Protein AF-N0BAF0-F1 (afdb_monomer_lite)

pLDDT: mean 87.67, std 13.8, range [42.09, 98.56]

InterPro domains:
  IPR036390 Winged helix DNA-binding domain superfamily [SSF46785] (79-129)

Organism: NCBI:txid670307

Sequence (134 aa):
MAFNRINLRSQAESVEERRHAAQQKRKRLQTEEARYTLILHSARKKLGISIHEYCLADSVHKLSSTHSPVPGWCFASKEQLGQSLGFSRQSIHAMIKRLRDVDLIELQPETGYLRSTQKWRDTVEVTKAMVFGD

Structure (mmCIF, N/CA/C/O backbone):
data_AF-N0BAF0-F1
#
_entry.id   AF-N0BAF0-F1
#
loop_
_atom_site.group_PDB
_atom_site.id
_atom_site.type_symbol
_atom_site.label_atom_id
_atom_site.label_alt_id
_atom_site.label_comp_id
_atom_site.label_asym_id
_atom_site.label_entity_id
_atom_site.label_seq_id
_atom_site.pdbx_PDB_ins_code
_atom_site.Cartn_x
_atom_site.Cartn_y
_atom_site.Cartn_z
_atom_site.occupancy
_atom_site.B_iso_or_equiv
_atom_site.auth_seq_id
_atom_site.auth_comp_id
_atom_site.auth_asym_id
_atom_site.auth_atom_id
_atom_site.pdbx_PDB_model_num
ATOM 1 N N . MET A 1 1 ? 21.814 -23.612 -59.174 1.00 42.09 1 MET A N 1
ATOM 2 C CA . MET A 1 1 ? 21.259 -23.436 -57.814 1.00 42.09 1 MET A CA 1
ATOM 3 C C . MET A 1 1 ? 21.912 -22.209 -57.194 1.00 42.09 1 MET A C 1
ATOM 5 O O . MET A 1 1 ? 23.108 -22.244 -56.937 1.00 42.09 1 MET A O 1
ATOM 9 N N . ALA A 1 2 ? 21.185 -21.096 -57.073 1.00 43.66 2 ALA A N 1
ATOM 10 C CA . ALA A 1 2 ? 21.729 -19.859 -56.516 1.00 43.66 2 ALA A CA 1
ATOM 11 C C . ALA A 1 2 ? 21.705 -19.945 -54.984 1.00 43.66 2 ALA A C 1
ATOM 13 O O . ALA A 1 2 ? 20.637 -19.947 -54.377 1.00 43.66 2 ALA A O 1
ATOM 14 N N . PHE A 1 3 ? 22.881 -20.059 -54.364 1.00 51.34 3 PHE A N 1
ATOM 15 C CA . PHE A 1 3 ? 23.012 -19.931 -52.917 1.00 51.34 3 PHE A CA 1
ATOM 16 C C . PHE A 1 3 ? 22.606 -18.512 -52.524 1.00 51.34 3 PHE A C 1
ATOM 18 O O . PHE A 1 3 ? 23.275 -17.544 -52.891 1.00 51.34 3 PHE A O 1
ATOM 25 N N . ASN A 1 4 ? 21.498 -18.400 -51.793 1.00 53.47 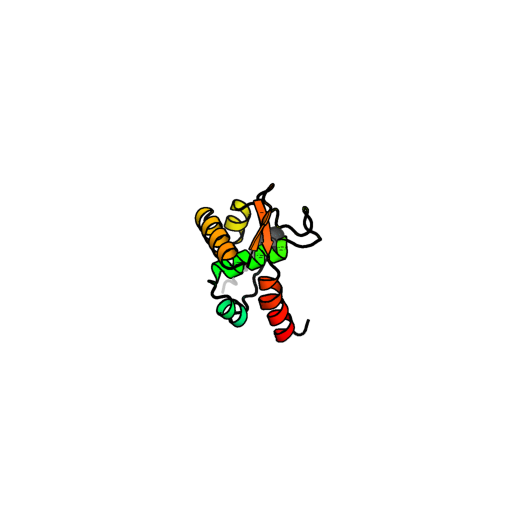4 ASN A N 1
ATOM 26 C CA . ASN A 1 4 ? 21.056 -17.161 -51.176 1.00 53.47 4 ASN A CA 1
ATOM 27 C C . ASN A 1 4 ? 22.142 -16.742 -50.175 1.00 53.47 4 ASN A C 1
ATOM 29 O O . ASN A 1 4 ? 22.214 -17.273 -49.066 1.00 53.47 4 ASN A O 1
ATOM 33 N N . ARG A 1 5 ? 23.062 -15.867 -50.603 1.00 54.03 5 ARG A N 1
ATOM 34 C CA . ARG A 1 5 ? 24.067 -15.260 -49.730 1.00 54.03 5 ARG A CA 1
ATOM 35 C C . ARG A 1 5 ? 23.313 -14.363 -48.768 1.00 54.03 5 ARG A C 1
ATOM 37 O O . ARG A 1 5 ? 23.067 -13.195 -49.051 1.00 54.03 5 ARG A O 1
ATOM 44 N N . ILE A 1 6 ? 22.923 -14.946 -47.644 1.00 59.72 6 ILE A N 1
ATOM 45 C CA . ILE A 1 6 ? 22.421 -14.222 -46.491 1.00 59.72 6 ILE A CA 1
ATOM 46 C C . ILE A 1 6 ? 23.423 -13.097 -46.216 1.00 59.72 6 ILE A C 1
ATOM 48 O O . ILE A 1 6 ? 24.602 -13.348 -45.958 1.00 59.72 6 ILE A O 1
ATOM 52 N N . ASN A 1 7 ? 22.968 -11.854 -46.365 1.00 68.00 7 ASN A N 1
ATOM 53 C CA . ASN A 1 7 ? 23.795 -10.674 -46.182 1.00 68.00 7 ASN A CA 1
ATOM 54 C C . ASN A 1 7 ? 24.136 -10.552 -44.687 1.00 68.00 7 ASN A C 1
ATOM 56 O O . ASN A 1 7 ? 23.398 -9.943 -43.914 1.00 68.00 7 ASN A O 1
ATOM 60 N N . LEU A 1 8 ? 25.245 -11.178 -44.284 1.00 59.94 8 LEU A N 1
ATOM 61 C CA . LEU A 1 8 ? 25.761 -11.233 -42.912 1.00 59.94 8 LEU A CA 1
ATOM 62 C C . LEU A 1 8 ? 25.850 -9.857 -42.230 1.00 59.94 8 LEU A C 1
ATOM 64 O O . LEU A 1 8 ? 25.681 -9.787 -41.017 1.00 59.94 8 LEU A O 1
ATOM 68 N N . ARG A 1 9 ? 26.052 -8.767 -42.989 1.00 61.25 9 ARG A N 1
ATOM 69 C CA . ARG A 1 9 ? 26.057 -7.397 -42.448 1.00 61.25 9 ARG A CA 1
ATOM 70 C C . ARG A 1 9 ? 24.667 -6.958 -41.9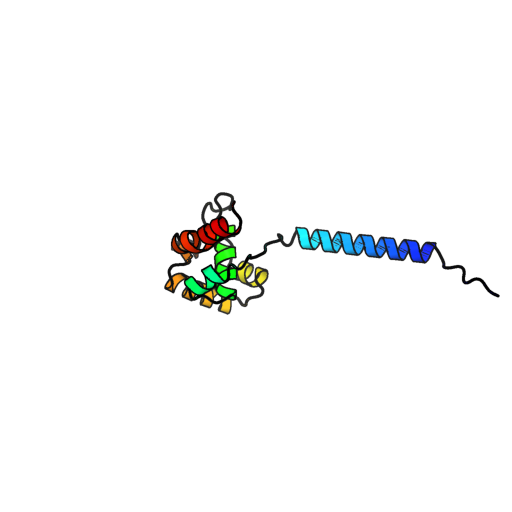96 1.00 61.25 9 ARG A C 1
ATOM 72 O O . ARG A 1 9 ? 24.513 -6.567 -40.849 1.00 61.25 9 ARG A O 1
ATOM 79 N N . SER A 1 10 ? 23.651 -7.155 -42.838 1.00 62.19 10 SER A N 1
ATOM 80 C CA . SER A 1 10 ? 22.255 -6.833 -42.492 1.00 62.19 10 SER A CA 1
ATOM 81 C C . SER A 1 10 ? 21.742 -7.627 -41.283 1.00 62.19 10 SER A C 1
ATOM 83 O O . SER A 1 10 ? 20.972 -7.124 -40.467 1.00 62.19 10 SER A O 1
ATOM 85 N N . GLN A 1 11 ? 22.203 -8.872 -41.120 1.00 63.25 11 GLN A N 1
ATOM 86 C CA . GLN A 1 11 ? 21.865 -9.671 -39.945 1.00 63.25 11 GLN A CA 1
ATOM 87 C C . GLN A 1 11 ? 22.597 -9.195 -38.689 1.00 63.25 11 GLN A C 1
ATOM 89 O O . GLN A 1 11 ? 21.967 -9.116 -37.636 1.00 63.25 11 GLN A O 1
ATOM 94 N N . ALA A 1 12 ? 23.883 -8.848 -38.790 1.00 65.62 12 ALA A N 1
ATOM 95 C CA . ALA A 1 12 ? 24.655 -8.293 -37.680 1.00 65.62 12 ALA A CA 1
ATOM 96 C C . ALA A 1 12 ? 24.068 -6.959 -37.182 1.00 65.62 12 ALA A C 1
ATOM 98 O O . ALA A 1 12 ? 23.842 -6.820 -35.981 1.00 65.62 12 ALA A O 1
ATOM 99 N N . GLU A 1 13 ? 23.710 -6.053 -38.097 1.00 69.69 13 GLU A N 1
ATOM 100 C CA . GLU A 1 13 ? 23.038 -4.778 -37.798 1.00 69.69 13 GLU A CA 1
ATOM 101 C C . GLU A 1 13 ? 21.699 -5.016 -37.075 1.00 69.69 13 GLU A C 1
ATOM 103 O O . GLU 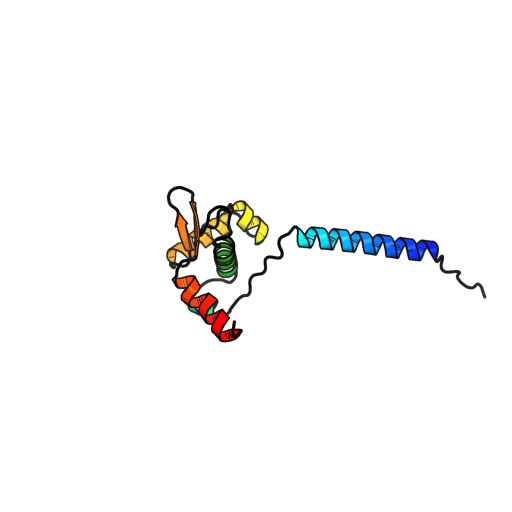A 1 13 ? 21.455 -4.451 -36.010 1.00 69.69 13 GLU A O 1
ATOM 108 N N . SER A 1 14 ? 20.883 -5.970 -37.546 1.00 76.62 14 SER A N 1
ATOM 109 C CA . SER A 1 14 ? 19.612 -6.319 -36.887 1.00 76.62 14 SER A CA 1
ATOM 110 C C . SER A 1 14 ? 19.780 -6.901 -35.473 1.00 76.62 14 SER A C 1
ATOM 112 O O . SER A 1 14 ? 18.900 -6.766 -34.619 1.00 76.62 14 SER A O 1
ATOM 114 N N . VAL A 1 15 ? 20.900 -7.582 -35.199 1.00 78.00 15 VAL A N 1
ATOM 115 C CA . VAL A 1 15 ? 21.215 -8.131 -33.871 1.00 78.00 15 VAL A CA 1
ATOM 116 C C . VAL A 1 15 ? 21.684 -7.019 -32.937 1.00 78.00 15 VAL A C 1
ATOM 118 O O . VAL A 1 15 ? 21.323 -7.018 -31.758 1.00 78.00 15 VAL A O 1
ATOM 121 N N . GLU A 1 16 ? 22.456 -6.069 -33.451 1.00 84.56 16 GLU A N 1
ATOM 122 C CA . GLU A 1 16 ? 22.963 -4.919 -32.708 1.00 84.56 16 GLU A CA 1
ATOM 123 C C . GLU A 1 16 ? 21.832 -3.954 -32.323 1.00 84.56 16 GLU A C 1
ATOM 125 O O . GLU A 1 16 ? 21.701 -3.595 -31.151 1.00 84.56 16 GLU A O 1
ATOM 130 N N . GLU A 1 17 ? 20.911 -3.667 -33.244 1.00 86.50 17 GLU A N 1
ATOM 131 C CA . GLU A 1 17 ? 19.685 -2.904 -32.972 1.00 86.50 17 GLU A CA 1
ATOM 132 C C . GLU A 1 17 ? 18.822 -3.561 -31.884 1.00 86.50 17 GLU A C 1
ATOM 134 O O . GLU A 1 17 ? 18.384 -2.903 -30.934 1.00 86.50 17 GLU A O 1
ATOM 139 N N . ARG A 1 18 ? 18.620 -4.885 -31.959 1.00 85.12 18 ARG A N 1
ATOM 140 C CA . ARG A 1 18 ? 17.882 -5.646 -30.933 1.00 85.12 18 ARG A CA 1
ATOM 141 C C . ARG A 1 18 ? 18.570 -5.589 -29.571 1.00 85.12 18 ARG A C 1
ATOM 143 O O . ARG A 1 18 ? 17.885 -5.487 -28.551 1.00 85.12 18 ARG A O 1
ATOM 150 N N . ARG A 1 19 ? 19.906 -5.642 -29.533 1.00 85.75 19 ARG A N 1
ATOM 151 C CA . ARG A 1 19 ? 20.693 -5.500 -28.297 1.00 85.75 19 ARG A CA 1
ATOM 152 C C . ARG A 1 19 ? 20.539 -4.105 -27.701 1.00 85.75 19 ARG A C 1
ATOM 154 O O . ARG A 1 19 ? 20.240 -4.007 -26.512 1.00 85.75 19 ARG A O 1
ATOM 161 N N . HIS A 1 20 ? 20.653 -3.051 -28.508 1.00 88.25 20 HIS A N 1
ATOM 162 C CA . HIS A 1 20 ? 20.450 -1.673 -28.057 1.00 88.25 20 HIS A CA 1
ATOM 163 C C . HIS A 1 20 ? 19.031 -1.442 -27.527 1.00 88.25 20 HIS A C 1
ATOM 165 O O . HIS A 1 20 ? 18.872 -0.902 -26.429 1.00 88.25 20 HIS A O 1
ATOM 171 N N . ALA A 1 21 ? 18.003 -1.919 -28.234 1.00 87.19 21 ALA A N 1
ATOM 172 C CA . ALA A 1 21 ? 16.616 -1.832 -27.785 1.00 87.19 21 ALA A CA 1
ATOM 173 C C . ALA A 1 21 ? 16.387 -2.589 -26.462 1.00 87.19 21 ALA A C 1
ATOM 175 O O . ALA A 1 21 ? 15.739 -2.073 -25.549 1.00 87.19 21 ALA A O 1
ATOM 176 N N . ALA A 1 22 ? 16.960 -3.789 -26.310 1.00 84.25 22 ALA A N 1
ATOM 177 C CA . ALA A 1 22 ? 16.889 -4.555 -25.066 1.00 84.25 22 ALA A CA 1
ATOM 178 C C . ALA A 1 22 ? 17.615 -3.853 -23.908 1.00 84.25 22 ALA A C 1
ATOM 180 O O . ALA A 1 22 ? 17.118 -3.841 -22.782 1.00 84.25 22 ALA A O 1
ATOM 181 N N . GLN A 1 23 ? 18.763 -3.231 -24.178 1.00 84.38 23 GLN A N 1
ATOM 182 C CA . GLN A 1 23 ? 19.547 -2.502 -23.185 1.00 84.38 23 GLN A CA 1
ATOM 183 C C . GLN A 1 23 ? 18.838 -1.215 -22.742 1.00 84.38 23 GLN A C 1
ATOM 185 O O . GLN A 1 23 ? 18.773 -0.936 -21.545 1.00 84.38 23 GLN A O 1
ATOM 190 N N . GLN A 1 24 ? 18.216 -0.483 -23.673 1.00 83.44 24 GLN A N 1
ATOM 191 C CA . GLN A 1 24 ? 17.355 0.662 -23.363 1.00 83.44 24 GLN A CA 1
ATOM 192 C C . GLN A 1 24 ? 16.116 0.241 -22.564 1.00 83.44 24 GLN A C 1
ATOM 194 O O . GLN A 1 24 ? 15.812 0.853 -21.540 1.00 83.44 24 GLN A O 1
ATOM 199 N N . LYS A 1 25 ? 15.440 -0.842 -22.968 1.00 80.31 25 LYS A N 1
ATOM 200 C CA . LYS A 1 25 ? 14.293 -1.401 -22.237 1.00 80.31 25 LYS A CA 1
ATOM 201 C C . LYS A 1 25 ? 14.681 -1.814 -20.816 1.00 80.31 25 LYS A C 1
ATOM 203 O O . LYS A 1 25 ? 13.968 -1.493 -19.873 1.00 80.31 25 LYS A O 1
ATOM 208 N N . ARG A 1 26 ? 15.832 -2.471 -20.644 1.00 76.75 26 ARG A N 1
ATOM 209 C CA . ARG A 1 26 ? 16.362 -2.865 -19.331 1.00 76.75 26 ARG A CA 1
ATOM 210 C C . ARG A 1 26 ? 16.707 -1.652 -18.470 1.00 76.75 26 ARG A C 1
ATOM 212 O O . ARG A 1 26 ? 16.369 -1.653 -17.296 1.00 76.75 26 ARG A O 1
ATOM 219 N N . LYS A 1 27 ? 17.322 -0.614 -19.045 1.00 76.25 27 LYS A N 1
ATOM 220 C CA . LYS A 1 27 ? 17.624 0.637 -18.334 1.00 76.25 27 LYS A CA 1
ATOM 221 C C . LYS A 1 27 ? 16.343 1.339 -17.872 1.00 76.25 27 LYS A C 1
ATOM 223 O O . LYS A 1 27 ? 16.282 1.781 -16.732 1.00 76.25 27 LYS A O 1
ATOM 228 N N . ARG A 1 28 ? 15.296 1.353 -18.707 1.00 71.81 28 ARG A N 1
ATOM 229 C CA . ARG A 1 28 ? 13.968 1.873 -18.341 1.00 71.81 28 ARG A CA 1
ATOM 230 C C . ARG A 1 28 ? 13.330 1.086 -17.190 1.00 71.81 28 ARG A C 1
ATOM 232 O O . ARG A 1 28 ? 12.853 1.693 -16.240 1.00 71.81 28 ARG A O 1
ATOM 239 N N . LEU A 1 29 ? 13.384 -0.245 -17.247 1.00 67.31 29 LEU A N 1
ATOM 240 C CA . LEU A 1 29 ? 12.904 -1.136 -16.179 1.00 67.31 29 LEU A CA 1
ATOM 241 C C . LEU A 1 29 ? 13.752 -1.078 -14.896 1.00 67.31 29 LEU A C 1
ATOM 243 O O . LEU A 1 29 ? 13.321 -1.576 -13.869 1.00 67.31 29 LEU A O 1
ATOM 247 N N . GLN A 1 30 ? 14.972 -0.537 -14.954 1.00 63.53 30 GLN A N 1
ATOM 248 C CA . GLN A 1 30 ? 15.790 -0.259 -13.769 1.00 63.53 30 GLN A CA 1
ATOM 249 C C . GLN A 1 30 ? 15.447 1.098 -13.144 1.00 63.53 30 GLN A C 1
ATOM 251 O O . GLN A 1 30 ? 15.569 1.249 -11.932 1.00 63.53 30 GLN A O 1
ATOM 256 N N . THR A 1 31 ? 15.050 2.083 -13.959 1.00 57.53 31 THR A N 1
ATOM 257 C CA . THR A 1 31 ? 14.609 3.407 -13.487 1.00 57.53 31 THR A CA 1
ATOM 258 C C . THR A 1 31 ? 13.174 3.419 -12.975 1.00 57.53 31 THR A C 1
ATOM 260 O O . THR A 1 31 ? 12.874 4.154 -12.040 1.00 57.53 31 THR A O 1
ATOM 263 N N . GLU A 1 32 ? 12.287 2.606 -13.554 1.00 58.66 32 GLU A N 1
ATOM 264 C CA . GLU A 1 32 ? 11.081 2.171 -12.854 1.00 58.66 32 GLU A CA 1
ATOM 265 C C . GLU A 1 32 ? 11.597 1.282 -11.727 1.00 58.66 32 GLU A C 1
ATOM 267 O O . GLU A 1 32 ? 11.915 0.126 -11.978 1.00 58.66 32 GLU A O 1
ATOM 272 N N . GLU A 1 33 ? 11.823 1.841 -10.530 1.00 58.91 33 GLU A N 1
ATOM 273 C CA . GLU A 1 33 ? 12.239 1.056 -9.365 1.00 58.91 33 GLU A CA 1
ATOM 274 C C . GLU A 1 33 ? 11.435 -0.243 -9.380 1.00 58.91 33 GLU A C 1
ATOM 276 O O . GLU A 1 33 ? 10.205 -0.173 -9.403 1.00 58.91 33 GLU A O 1
ATOM 281 N N . ALA A 1 34 ? 12.104 -1.398 -9.469 1.00 55.97 34 ALA A N 1
ATOM 282 C CA . ALA A 1 34 ? 11.466 -2.703 -9.619 1.00 55.97 34 ALA A CA 1
ATOM 283 C C . ALA A 1 34 ? 10.703 -3.067 -8.332 1.00 55.97 34 ALA A C 1
ATOM 285 O O . ALA A 1 34 ? 11.089 -3.950 -7.566 1.00 55.97 34 ALA A O 1
ATOM 286 N N . ARG A 1 35 ? 9.633 -2.324 -8.055 1.00 73.12 35 ARG A N 1
ATOM 287 C CA . ARG A 1 35 ? 8.753 -2.470 -6.914 1.00 73.12 35 ARG A CA 1
ATOM 288 C C . ARG A 1 35 ? 7.743 -3.524 -7.299 1.00 73.12 35 ARG A C 1
ATOM 290 O O . ARG A 1 35 ? 6.943 -3.353 -8.213 1.00 73.12 35 ARG A O 1
ATOM 297 N N . TYR A 1 36 ? 7.802 -4.629 -6.584 1.00 87.88 36 TYR A N 1
ATOM 298 C CA . TYR A 1 36 ? 6.809 -5.679 -6.663 1.00 87.88 36 TYR A CA 1
ATOM 299 C C . TYR A 1 36 ? 6.102 -5.781 -5.318 1.00 87.88 36 TYR A C 1
ATOM 301 O O . TYR A 1 36 ? 6.689 -5.523 -4.262 1.00 87.88 36 TYR A O 1
ATOM 309 N N . THR A 1 37 ? 4.846 -6.207 -5.357 1.00 92.75 37 THR A N 1
ATOM 310 C CA . THR A 1 37 ? 4.101 -6.614 -4.170 1.00 92.75 37 THR A CA 1
ATOM 311 C C . THR A 1 37 ? 4.020 -8.130 -4.149 1.00 92.75 37 THR A C 1
ATOM 313 O O . THR A 1 37 ? 3.508 -8.744 -5.083 1.00 92.75 37 THR A O 1
ATOM 316 N N . LEU A 1 38 ? 4.497 -8.735 -3.061 1.00 94.50 38 LEU A N 1
ATOM 317 C CA . LEU A 1 38 ? 4.250 -10.142 -2.777 1.00 94.50 38 LEU A CA 1
ATOM 318 C C . LEU A 1 38 ? 2.937 -10.253 -2.001 1.00 94.50 38 LEU A C 1
ATOM 320 O O . LEU A 1 38 ? 2.840 -9.807 -0.856 1.00 94.50 38 LEU A O 1
ATOM 324 N N . ILE A 1 39 ? 1.914 -10.832 -2.628 1.00 96.50 39 ILE A N 1
ATOM 325 C CA . ILE A 1 39 ? 0.592 -10.954 -2.013 1.00 96.50 39 ILE A CA 1
ATOM 326 C C . ILE A 1 39 ? 0.521 -12.238 -1.191 1.00 96.50 39 ILE A C 1
ATOM 328 O O . ILE A 1 39 ? 0.376 -13.335 -1.727 1.00 96.50 39 ILE A O 1
ATOM 332 N N . LEU A 1 40 ? 0.521 -12.094 0.133 1.00 97.12 40 LEU A N 1
ATOM 333 C CA . LEU A 1 40 ? 0.217 -13.188 1.048 1.00 97.12 40 LEU A CA 1
ATOM 334 C C . LEU A 1 40 ? -1.297 -13.327 1.165 1.00 97.12 40 LEU A C 1
ATOM 336 O O . LEU A 1 40 ? -1.952 -12.641 1.952 1.00 97.12 40 LEU A O 1
ATOM 340 N N . HIS A 1 41 ? -1.883 -14.206 0.350 1.00 97.38 41 HIS A N 1
ATOM 341 C CA . HIS A 1 41 ? -3.338 -14.342 0.278 1.00 97.38 41 HIS A CA 1
ATOM 342 C C . HIS A 1 41 ? -3.990 -14.689 1.624 1.00 97.38 41 HIS A C 1
ATOM 344 O O . HIS A 1 41 ? -5.110 -14.237 1.865 1.00 97.38 41 HIS A O 1
ATOM 350 N N . SER A 1 42 ? -3.318 -15.452 2.491 1.00 96.69 42 SER A N 1
ATOM 351 C CA . SER A 1 42 ? -3.784 -15.758 3.851 1.00 96.69 42 SER A CA 1
ATOM 352 C C . SER A 1 42 ? -3.888 -14.492 4.708 1.00 96.69 42 SER A C 1
ATOM 354 O O . SER A 1 42 ? -4.963 -14.204 5.233 1.00 96.69 42 SER A O 1
ATOM 356 N N . ALA A 1 43 ? -2.821 -13.690 4.772 1.00 97.75 43 ALA A N 1
ATOM 357 C CA . ALA A 1 43 ? -2.798 -12.416 5.487 1.00 97.75 43 ALA A CA 1
ATOM 358 C C . ALA A 1 43 ? -3.834 -11.433 4.921 1.00 97.75 43 ALA A C 1
ATOM 360 O O . ALA A 1 43 ? -4.637 -10.881 5.669 1.00 97.75 43 ALA A O 1
ATOM 361 N N . ARG A 1 44 ? -3.906 -11.288 3.590 1.00 98.19 44 ARG A N 1
ATOM 362 C CA . ARG A 1 44 ? -4.911 -10.449 2.917 1.00 98.19 44 ARG A CA 1
ATOM 363 C C . ARG A 1 44 ? -6.338 -10.832 3.318 1.00 98.19 44 ARG A C 1
ATOM 365 O O . ARG A 1 44 ? -7.136 -9.961 3.656 1.00 98.19 44 ARG A O 1
ATOM 372 N N . LYS A 1 45 ? -6.666 -12.130 3.271 1.00 98.00 45 LYS A N 1
ATOM 373 C CA . LYS A 1 45 ? -7.990 -12.642 3.657 1.00 98.00 45 LYS A CA 1
ATOM 374 C C . LYS A 1 45 ? -8.269 -12.396 5.142 1.00 98.00 45 LYS A C 1
ATOM 376 O O . LYS A 1 45 ? -9.363 -11.949 5.460 1.00 98.00 45 LYS A O 1
ATOM 381 N N . LYS A 1 46 ? -7.284 -12.612 6.024 1.00 97.62 46 LYS A N 1
ATOM 382 C CA . LYS A 1 46 ? -7.386 -12.338 7.471 1.00 97.62 46 LYS A CA 1
ATOM 383 C C . LYS A 1 46 ? -7.665 -10.861 7.765 1.00 97.62 46 LYS A C 1
ATOM 385 O O . LYS A 1 46 ? -8.438 -10.553 8.663 1.00 97.62 46 LYS A O 1
ATOM 390 N N . LEU A 1 47 ? -7.063 -9.961 6.991 1.00 97.94 47 LEU A N 1
ATOM 391 C CA . LEU A 1 47 ? -7.278 -8.517 7.093 1.00 97.94 47 LEU A CA 1
ATOM 392 C C . LEU A 1 47 ? -8.589 -8.039 6.449 1.00 97.94 47 LEU A C 1
ATOM 394 O O . LEU A 1 47 ? -8.982 -6.898 6.669 1.00 97.94 47 LEU A O 1
ATOM 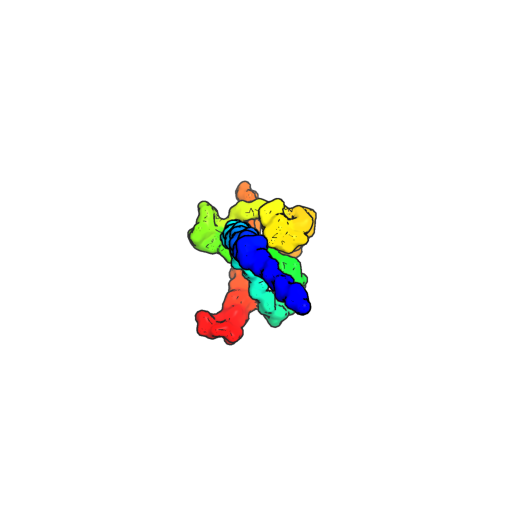398 N N . GLY A 1 48 ? -9.262 -8.881 5.658 1.00 98.06 48 GLY A N 1
ATOM 399 C CA . GLY A 1 48 ? -10.524 -8.532 5.004 1.00 98.06 48 GLY A CA 1
ATOM 400 C C . GLY A 1 48 ? -10.395 -7.465 3.912 1.00 98.06 48 GLY A C 1
ATOM 401 O O . GLY A 1 48 ? -11.363 -6.756 3.650 1.00 98.06 48 GLY A O 1
ATOM 402 N N . ILE A 1 49 ? -9.221 -7.340 3.282 1.00 98.50 49 ILE A N 1
ATOM 403 C CA . ILE A 1 49 ? -8.945 -6.321 2.256 1.00 98.50 49 ILE A CA 1
ATOM 404 C C . ILE A 1 49 ? -8.874 -6.909 0.843 1.00 98.50 49 ILE A C 1
ATOM 406 O O . ILE A 1 49 ? -8.571 -8.090 0.626 1.00 98.50 49 ILE A O 1
ATOM 410 N N . SER A 1 50 ? -9.144 -6.077 -0.155 1.00 98.38 50 SER A N 1
ATOM 411 C CA . SER A 1 50 ? -8.960 -6.396 -1.569 1.00 98.38 50 SER A CA 1
ATOM 412 C C . SER A 1 50 ? -7.478 -6.536 -1.932 1.00 98.38 50 SER A C 1
ATOM 414 O O . SER A 1 50 ? -6.575 -6.166 -1.181 1.00 98.38 50 SER A O 1
ATOM 416 N N . ILE A 1 51 ? -7.208 -7.095 -3.113 1.00 98.00 51 ILE A N 1
ATOM 417 C CA . ILE A 1 51 ? -5.842 -7.175 -3.646 1.00 98.00 51 ILE A CA 1
ATOM 418 C C . ILE A 1 51 ? -5.271 -5.771 -3.897 1.00 98.00 51 ILE A C 1
ATOM 420 O O . ILE A 1 51 ? -4.111 -5.527 -3.587 1.00 98.00 51 ILE A O 1
ATOM 424 N N . HIS A 1 52 ? -6.078 -4.836 -4.403 1.00 97.94 52 HIS A N 1
ATOM 425 C CA . HIS A 1 52 ? -5.624 -3.471 -4.687 1.00 97.94 52 HIS A CA 1
ATOM 426 C C . HIS A 1 52 ? -5.254 -2.710 -3.411 1.00 97.94 52 HIS A C 1
ATOM 428 O O . HIS A 1 52 ? -4.193 -2.091 -3.348 1.00 97.94 52 HIS A O 1
ATOM 434 N N . GLU A 1 53 ? -6.079 -2.831 -2.369 1.00 98.50 53 GLU A N 1
ATOM 435 C CA . GLU A 1 53 ? -5.788 -2.270 -1.046 1.00 98.50 53 GLU A CA 1
ATOM 436 C C . GLU A 1 53 ? -4.523 -2.883 -0.443 1.00 98.50 53 GLU A C 1
ATOM 438 O O . GLU A 1 53 ? -3.712 -2.162 0.131 1.00 98.50 53 GLU A O 1
ATOM 443 N N . TYR A 1 54 ? -4.316 -4.192 -0.623 1.00 98.44 54 TYR A N 1
ATOM 444 C CA . TYR A 1 54 ? -3.085 -4.854 -0.198 1.00 98.44 54 TYR A CA 1
ATOM 445 C C . TYR A 1 54 ? -1.858 -4.266 -0.907 1.00 98.44 54 TYR A C 1
ATOM 447 O O . TYR A 1 54 ? -0.889 -3.920 -0.239 1.00 98.44 54 TYR A O 1
ATOM 455 N N . CYS A 1 55 ? -1.892 -4.104 -2.235 1.00 97.44 55 CYS A N 1
ATOM 456 C CA . CYS A 1 55 ? -0.776 -3.519 -2.989 1.00 97.44 55 CYS A CA 1
ATOM 457 C C . CYS A 1 55 ? -0.469 -2.079 -2.563 1.00 97.44 55 CYS A C 1
ATOM 459 O O . CYS A 1 55 ? 0.698 -1.692 -2.467 1.00 97.44 55 CYS A O 1
ATOM 461 N N . LEU A 1 56 ? -1.505 -1.289 -2.275 1.00 97.75 56 LEU A N 1
ATOM 462 C CA . LEU A 1 56 ? -1.328 0.066 -1.769 1.00 97.75 56 LEU A CA 1
ATOM 463 C C . LEU A 1 56 ? -0.697 0.074 -0.371 1.00 97.75 56 LEU A C 1
ATOM 465 O O . LEU A 1 56 ? 0.270 0.800 -0.151 1.00 97.75 56 LEU A O 1
ATOM 469 N N . ALA A 1 57 ? -1.214 -0.731 0.559 1.00 97.81 57 ALA A N 1
ATOM 470 C CA . ALA A 1 57 ? -0.687 -0.818 1.919 1.00 97.81 57 ALA A CA 1
ATOM 471 C C . ALA A 1 57 ? 0.761 -1.338 1.948 1.00 97.81 57 ALA A C 1
ATOM 473 O O . ALA A 1 57 ? 1.594 -0.772 2.652 1.00 97.81 57 ALA A O 1
ATOM 474 N N . ASP A 1 58 ? 1.085 -2.336 1.124 1.00 96.81 58 ASP A N 1
ATOM 475 C CA . ASP A 1 58 ? 2.443 -2.859 0.944 1.00 96.81 58 ASP A CA 1
ATOM 476 C C . ASP A 1 58 ? 3.397 -1.794 0.379 1.00 96.81 58 ASP A C 1
ATOM 478 O O . ASP A 1 58 ? 4.514 -1.625 0.871 1.00 96.81 58 ASP A O 1
ATOM 482 N N . SER A 1 59 ? 2.939 -1.007 -0.598 1.00 95.44 59 SER A N 1
ATOM 483 C CA . SER A 1 59 ? 3.719 0.113 -1.137 1.00 95.44 59 SER A CA 1
ATOM 484 C C . SER A 1 59 ? 3.977 1.183 -0.080 1.00 95.44 59 SER A C 1
ATOM 486 O O . SER A 1 59 ? 5.112 1.631 0.072 1.00 95.44 59 SER A O 1
ATOM 488 N N . VAL A 1 60 ? 2.950 1.566 0.687 1.00 96.19 60 VAL A N 1
ATOM 489 C CA . VAL A 1 60 ? 3.091 2.506 1.810 1.00 96.19 60 VAL A CA 1
ATOM 490 C C . VAL A 1 60 ? 4.073 1.961 2.843 1.00 96.19 60 VAL A C 1
ATOM 492 O O . VAL A 1 60 ? 4.957 2.701 3.263 1.00 96.19 60 VAL A O 1
ATOM 495 N N . HIS A 1 61 ? 3.962 0.683 3.215 1.00 95.38 61 HIS A N 1
ATOM 496 C CA . HIS A 1 61 ? 4.849 0.037 4.179 1.00 95.38 61 HIS A CA 1
ATOM 497 C C . HIS A 1 61 ? 6.317 0.128 3.740 1.00 95.38 61 HIS A C 1
ATOM 499 O O . HIS A 1 61 ? 7.148 0.672 4.468 1.00 95.38 61 HIS A O 1
ATOM 505 N N . LYS A 1 62 ? 6.617 -0.301 2.509 1.00 91.88 62 LYS A N 1
ATOM 506 C CA . LYS A 1 62 ? 7.972 -0.276 1.932 1.00 91.88 62 LYS A CA 1
ATOM 507 C C . LYS A 1 62 ? 8.540 1.137 1.811 1.00 91.88 62 LYS A C 1
ATOM 509 O O . LYS A 1 62 ? 9.717 1.359 2.091 1.00 91.88 62 LYS A O 1
ATOM 514 N N . LEU A 1 63 ? 7.705 2.099 1.419 1.00 91.88 63 LEU A N 1
ATOM 515 C CA . LEU A 1 63 ? 8.099 3.504 1.278 1.00 91.88 63 LEU A CA 1
ATOM 516 C C . LEU A 1 63 ? 8.208 4.240 2.615 1.00 91.88 63 LEU A C 1
ATOM 518 O O . LEU A 1 63 ? 8.852 5.280 2.672 1.00 91.88 63 LEU A O 1
ATOM 522 N N . SER A 1 64 ? 7.624 3.699 3.684 1.00 92.19 64 SER A N 1
ATOM 523 C CA . SER A 1 64 ? 7.737 4.215 5.052 1.00 92.19 64 SER A CA 1
ATOM 524 C C . SER A 1 64 ? 8.973 3.706 5.806 1.00 92.19 64 SER A C 1
ATOM 526 O O . SER A 1 64 ? 8.988 3.677 7.034 1.00 92.19 64 SER A O 1
ATOM 528 N N . SER A 1 65 ? 10.024 3.293 5.093 1.00 85.00 65 SER A N 1
ATOM 529 C CA . SER A 1 65 ? 11.261 2.804 5.712 1.00 85.00 65 SER A CA 1
ATOM 530 C C . SER A 1 65 ? 12.040 3.914 6.433 1.00 85.00 65 SER A C 1
ATOM 532 O O . SER A 1 65 ? 11.842 5.111 6.206 1.00 85.00 65 SER A O 1
ATOM 534 N N . THR A 1 66 ? 12.973 3.523 7.301 1.00 80.00 66 THR A N 1
ATOM 535 C CA . THR A 1 66 ? 13.898 4.444 7.989 1.00 80.00 66 THR A CA 1
ATOM 536 C C . THR A 1 66 ? 14.850 5.160 7.030 1.00 80.00 66 THR A C 1
ATOM 538 O O . THR A 1 66 ? 15.348 6.231 7.359 1.00 80.00 66 THR A O 1
ATOM 541 N N . HIS A 1 67 ? 15.068 4.596 5.840 1.00 78.94 67 HIS A N 1
ATOM 542 C CA . HIS A 1 67 ? 15.898 5.167 4.778 1.00 78.9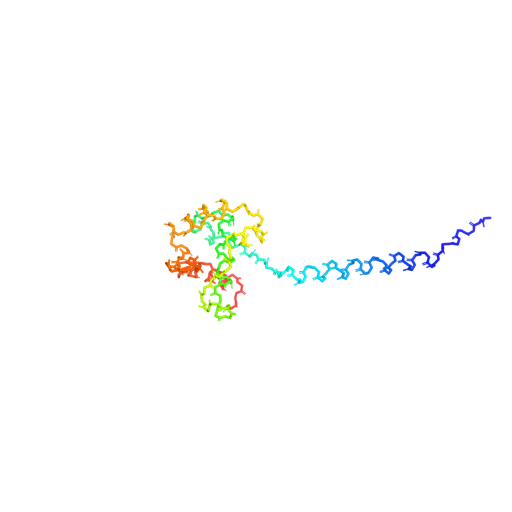4 67 HIS A CA 1
ATOM 543 C C . HIS A 1 67 ? 15.119 6.078 3.822 1.00 78.94 67 HIS A C 1
ATOM 545 O O . HIS A 1 67 ? 15.686 6.583 2.854 1.00 78.94 67 HIS A O 1
ATOM 551 N N . SER A 1 68 ? 13.821 6.276 4.057 1.00 79.31 68 SER A N 1
ATOM 552 C CA . SER A 1 68 ? 13.049 7.244 3.286 1.00 79.31 68 SER A CA 1
ATOM 553 C C . SER A 1 68 ? 13.504 8.681 3.603 1.00 79.31 68 SER A C 1
ATOM 555 O O . SER A 1 68 ? 13.955 8.955 4.718 1.00 79.31 68 SER A O 1
ATOM 557 N N . PRO A 1 69 ? 13.356 9.629 2.656 1.00 81.31 69 PRO A N 1
ATOM 558 C CA . PRO A 1 69 ? 13.628 11.051 2.881 1.00 81.31 69 PRO A CA 1
ATOM 559 C C . PRO A 1 69 ? 12.906 11.655 4.093 1.00 81.31 69 PRO A C 1
ATOM 561 O O . PRO A 1 69 ? 13.372 12.645 4.648 1.00 81.31 69 PRO A O 1
ATOM 564 N N . VAL A 1 70 ? 11.777 11.066 4.502 1.00 87.31 70 VAL A N 1
ATOM 565 C CA . VAL A 1 70 ? 11.061 11.404 5.737 1.00 87.31 70 VAL A CA 1
ATOM 566 C C . VAL A 1 70 ? 10.979 10.135 6.588 1.00 87.31 70 VAL A C 1
ATOM 568 O O . VAL A 1 70 ? 10.019 9.380 6.442 1.00 87.31 70 VAL A O 1
ATOM 571 N N . PRO A 1 71 ? 11.974 9.868 7.454 1.00 88.31 71 PRO A N 1
ATOM 572 C CA . PRO A 1 71 ? 12.132 8.576 8.111 1.00 88.31 71 PRO A CA 1
ATOM 573 C C . PRO A 1 71 ? 10.853 8.069 8.776 1.00 88.31 71 PRO A C 1
ATOM 575 O O . PRO A 1 71 ? 10.214 8.767 9.566 1.00 88.31 71 PRO A O 1
ATOM 578 N N . GLY A 1 72 ? 10.487 6.829 8.455 1.00 91.50 72 GLY A N 1
ATOM 579 C CA . GLY A 1 72 ? 9.280 6.202 8.982 1.00 91.50 72 GLY A CA 1
ATOM 580 C C . GLY A 1 72 ? 7.991 6.590 8.257 1.00 91.50 72 GLY A C 1
ATOM 581 O O . GLY A 1 72 ? 6.948 6.059 8.615 1.00 91.50 72 GLY A O 1
ATOM 582 N N . TRP A 1 73 ? 8.014 7.470 7.251 1.00 95.31 73 TRP A N 1
ATOM 583 C CA . TRP A 1 73 ? 6.816 7.945 6.557 1.00 95.31 73 TRP A CA 1
ATOM 584 C C . TRP A 1 73 ? 6.926 7.792 5.040 1.00 95.31 73 TRP A C 1
ATOM 586 O O . TRP A 1 73 ? 7.913 8.151 4.405 1.00 95.31 73 TRP A O 1
ATOM 596 N N . CYS A 1 74 ? 5.849 7.317 4.422 1.00 94.56 74 CYS A N 1
ATOM 597 C CA . CYS A 1 74 ? 5.683 7.357 2.980 1.00 94.56 74 CYS A CA 1
ATOM 598 C C . CYS A 1 74 ? 5.332 8.792 2.554 1.00 94.56 74 CYS A C 1
ATOM 600 O O . CYS A 1 74 ? 4.173 9.219 2.628 1.00 94.56 74 CYS A O 1
ATOM 602 N N . PHE A 1 75 ? 6.343 9.511 2.065 1.00 93.19 75 PHE A N 1
ATOM 603 C CA . PHE A 1 75 ? 6.218 10.872 1.531 1.00 93.19 75 PHE A CA 1
ATOM 604 C C . PHE A 1 75 ? 5.660 10.924 0.095 1.00 93.19 75 PHE A C 1
ATOM 606 O O . PHE A 1 75 ? 5.327 12.002 -0.397 1.00 93.19 75 PHE A O 1
ATOM 613 N N . ALA A 1 76 ? 5.544 9.774 -0.583 1.00 91.88 76 ALA A N 1
ATOM 614 C CA . ALA A 1 76 ? 5.045 9.708 -1.954 1.00 91.88 76 ALA A CA 1
ATOM 615 C C . ALA A 1 76 ? 3.637 10.313 -2.074 1.00 91.88 76 ALA A C 1
ATOM 617 O O . ALA A 1 76 ? 2.738 10.075 -1.252 1.00 91.88 76 ALA A O 1
ATOM 618 N N . SER A 1 77 ? 3.440 11.098 -3.132 1.00 93.31 77 SER A N 1
ATOM 619 C CA . SER A 1 77 ? 2.151 11.713 -3.412 1.00 93.31 77 SER A CA 1
ATOM 620 C C . SER A 1 77 ? 1.128 10.659 -3.842 1.00 93.31 77 SER A C 1
ATOM 622 O O . SER A 1 77 ? 1.452 9.560 -4.292 1.00 93.31 77 SER A O 1
ATOM 624 N N . LYS A 1 78 ? -0.155 10.997 -3.714 1.00 94.38 78 LYS A N 1
ATOM 625 C CA . LYS A 1 78 ? -1.260 10.074 -4.029 1.00 94.38 78 LYS A CA 1
ATOM 626 C C . LYS A 1 78 ? -1.337 9.838 -5.539 1.00 94.38 78 LYS A C 1
ATOM 628 O O . LYS A 1 78 ? -1.696 8.751 -5.973 1.00 94.38 78 LYS A O 1
ATOM 633 N N . GLU A 1 79 ? -0.908 10.837 -6.307 1.00 94.56 79 GLU A N 1
ATOM 634 C CA . GLU A 1 79 ? -0.692 10.758 -7.749 1.00 94.56 79 GLU A CA 1
ATOM 635 C C . GLU A 1 79 ? 0.425 9.763 -8.093 1.00 94.56 79 GLU A C 1
ATOM 637 O O . GLU A 1 79 ? 0.215 8.866 -8.901 1.00 94.56 79 GLU A O 1
ATOM 642 N N . GLN A 1 80 ? 1.584 9.860 -7.427 1.00 92.50 80 GLN A N 1
ATOM 643 C CA . GLN A 1 80 ? 2.715 8.947 -7.642 1.00 92.50 80 GLN A CA 1
ATOM 644 C C . GLN A 1 80 ? 2.355 7.499 -7.289 1.00 92.50 80 GLN A C 1
ATOM 646 O O . GLN A 1 80 ? 2.695 6.581 -8.032 1.00 92.50 80 GLN A O 1
ATOM 651 N N . LEU A 1 81 ? 1.635 7.290 -6.183 1.00 93.88 81 LEU A N 1
ATOM 652 C CA . LEU A 1 81 ? 1.126 5.968 -5.805 1.00 93.88 81 LEU A CA 1
ATOM 653 C C . LEU A 1 81 ? 0.144 5.425 -6.852 1.00 93.88 81 LEU A C 1
ATOM 655 O O . LEU A 1 81 ? 0.235 4.258 -7.224 1.00 93.88 81 LEU A O 1
ATOM 659 N N . GLY A 1 82 ? -0.758 6.271 -7.359 1.00 95.00 82 GLY A N 1
ATOM 660 C CA . GLY A 1 82 ? -1.694 5.911 -8.424 1.00 95.00 82 GLY A CA 1
ATOM 661 C C . GLY A 1 82 ? -0.984 5.504 -9.713 1.00 95.00 82 GLY A C 1
ATOM 662 O O . GLY A 1 82 ? -1.237 4.421 -10.232 1.00 95.00 82 GLY A O 1
ATOM 663 N N . GLN A 1 83 ? -0.034 6.315 -10.181 1.00 92.25 83 GLN A N 1
ATOM 664 C CA . GLN A 1 83 ? 0.766 6.016 -11.372 1.00 92.25 83 GLN A CA 1
ATOM 665 C C . GLN A 1 83 ? 1.568 4.719 -11.220 1.00 92.25 83 GLN A C 1
ATOM 667 O O . GLN A 1 83 ? 1.559 3.891 -12.126 1.00 92.25 83 GLN A O 1
ATOM 672 N N . SER A 1 84 ? 2.214 4.511 -10.068 1.00 89.50 84 SER A N 1
ATOM 673 C CA . SER A 1 84 ? 3.037 3.322 -9.820 1.00 89.50 84 SER A CA 1
ATOM 674 C C . SER A 1 84 ? 2.217 2.032 -9.771 1.00 89.50 84 SER A C 1
ATOM 676 O O . SER A 1 84 ? 2.699 0.993 -10.210 1.00 89.50 84 SER A O 1
ATOM 678 N N . LEU A 1 85 ? 0.994 2.089 -9.238 1.00 92.12 85 LEU A N 1
ATOM 679 C CA . LEU A 1 85 ? 0.137 0.916 -9.054 1.00 92.12 85 LEU A CA 1
ATOM 680 C C . LEU A 1 85 ? -0.909 0.732 -10.165 1.00 92.12 85 LEU A C 1
ATOM 682 O O . LEU A 1 85 ? -1.617 -0.273 -10.173 1.00 92.12 85 LEU A O 1
ATOM 686 N N . GLY A 1 86 ? -1.020 1.684 -11.095 1.00 93.81 86 GLY A N 1
ATOM 687 C CA . GLY A 1 86 ? -2.019 1.662 -12.164 1.00 93.81 86 GLY A CA 1
ATOM 688 C C . GLY A 1 86 ? -3.439 1.985 -11.686 1.00 93.81 86 GLY A C 1
ATOM 689 O O . GLY A 1 86 ? -4.408 1.451 -12.220 1.00 93.81 86 GLY A O 1
ATOM 690 N N . PHE A 1 87 ? -3.579 2.847 -10.676 1.00 95.50 87 PHE A N 1
ATOM 691 C CA . PHE A 1 87 ? -4.867 3.247 -10.108 1.00 95.50 87 PHE A CA 1
ATOM 692 C C . PHE A 1 87 ? -5.144 4.735 -10.303 1.00 95.50 87 PHE A C 1
ATOM 694 O O . PHE A 1 87 ? -4.246 5.574 -10.246 1.00 95.50 87 PHE A O 1
ATOM 701 N N . SER A 1 88 ? -6.424 5.080 -10.462 1.00 96.94 88 SER A N 1
ATOM 702 C CA . SER A 1 88 ? -6.834 6.483 -10.473 1.00 96.94 88 SER A CA 1
ATOM 703 C C . SER A 1 88 ? -6.583 7.132 -9.108 1.00 96.94 88 SER A C 1
ATOM 705 O O . SER A 1 88 ? -6.671 6.481 -8.061 1.00 96.94 88 SER A O 1
ATOM 707 N N . ARG A 1 89 ? -6.361 8.448 -9.094 1.00 95.44 89 ARG A N 1
ATOM 708 C CA . ARG A 1 89 ? -6.232 9.214 -7.848 1.00 95.44 89 ARG A CA 1
ATOM 709 C C . ARG A 1 89 ? -7.447 9.037 -6.927 1.00 95.44 89 ARG A C 1
ATOM 711 O O . ARG A 1 89 ? -7.287 8.917 -5.715 1.00 95.44 89 ARG A O 1
ATOM 718 N N . GLN A 1 90 ? -8.656 8.979 -7.488 1.00 97.19 90 GLN A N 1
ATOM 719 C CA . GLN A 1 90 ? -9.891 8.758 -6.725 1.00 97.19 90 GLN A CA 1
ATOM 720 C C . GLN A 1 90 ? -9.889 7.386 -6.039 1.00 97.19 90 GLN A C 1
ATOM 722 O O . GLN A 1 90 ? -10.188 7.291 -4.849 1.00 97.19 90 GLN A O 1
ATOM 727 N N . SER A 1 91 ? -9.474 6.340 -6.760 1.00 97.94 91 SER A N 1
ATOM 728 C CA . SER A 1 91 ? -9.321 4.989 -6.213 1.00 97.94 91 SER A CA 1
ATOM 729 C C . SER A 1 91 ? -8.290 4.957 -5.082 1.00 97.94 91 SER A C 1
ATOM 731 O O . SER A 1 91 ? -8.547 4.344 -4.050 1.00 97.94 91 SER A O 1
ATOM 733 N N . ILE A 1 92 ? -7.165 5.670 -5.225 1.00 98.19 92 ILE A N 1
ATOM 734 C CA . ILE A 1 92 ? -6.164 5.812 -4.156 1.00 98.19 92 ILE A CA 1
ATOM 735 C C . ILE A 1 92 ? -6.781 6.452 -2.909 1.00 98.19 92 ILE A C 1
ATOM 737 O O . ILE A 1 92 ? -6.630 5.913 -1.818 1.00 98.19 92 ILE A O 1
ATOM 741 N N . HIS A 1 93 ? -7.519 7.557 -3.043 1.00 97.56 93 HIS A N 1
ATOM 742 C CA . HIS A 1 93 ? -8.178 8.190 -1.896 1.00 97.56 93 HIS A CA 1
ATOM 743 C C . HIS A 1 93 ? -9.206 7.268 -1.223 1.00 97.56 93 HIS A C 1
ATOM 745 O O . HIS A 1 93 ? -9.237 7.191 0.007 1.00 97.56 93 HIS A O 1
ATOM 751 N N . ALA A 1 94 ? -10.012 6.544 -2.006 1.00 98.38 94 ALA A N 1
ATOM 752 C CA . ALA A 1 94 ? -10.991 5.594 -1.483 1.00 98.38 94 ALA A CA 1
ATOM 753 C C . ALA A 1 94 ? -10.322 4.442 -0.714 1.00 98.38 94 ALA A C 1
ATOM 755 O O . ALA A 1 94 ? -10.727 4.137 0.408 1.00 98.38 94 ALA A O 1
ATOM 756 N N . MET A 1 95 ? -9.258 3.858 -1.273 1.00 98.56 95 MET A N 1
ATOM 757 C CA . MET A 1 95 ? -8.492 2.803 -0.607 1.00 98.56 95 MET A CA 1
ATOM 758 C C . MET A 1 95 ? -7.773 3.320 0.640 1.00 98.56 95 MET A C 1
ATOM 760 O O . MET A 1 95 ? -7.788 2.637 1.656 1.00 98.56 95 MET A O 1
ATOM 764 N N . ILE A 1 96 ? -7.195 4.531 0.614 1.00 98.31 96 ILE A N 1
ATOM 765 C CA . ILE A 1 96 ? -6.565 5.124 1.805 1.00 98.31 96 ILE A CA 1
ATOM 766 C C . ILE A 1 96 ? -7.586 5.268 2.929 1.00 98.31 96 ILE A C 1
ATOM 768 O O . ILE A 1 96 ? -7.313 4.878 4.063 1.00 98.31 96 ILE A O 1
ATOM 772 N N . LYS A 1 97 ? -8.770 5.807 2.615 1.00 98.19 97 LYS A N 1
ATOM 773 C CA . LYS A 1 97 ? -9.860 5.925 3.584 1.00 98.19 97 LYS A CA 1
ATOM 774 C C . LYS A 1 97 ? -10.210 4.552 4.155 1.00 98.19 97 LYS A C 1
ATOM 776 O O . LYS A 1 97 ? -10.195 4.383 5.367 1.00 98.19 97 LYS A O 1
ATOM 781 N N . ARG A 1 98 ? -10.441 3.559 3.292 1.00 98.44 98 ARG A N 1
ATOM 782 C CA . ARG A 1 98 ? -10.841 2.220 3.731 1.00 98.44 98 ARG A CA 1
ATOM 783 C C . ARG A 1 98 ? -9.777 1.540 4.592 1.00 98.44 98 ARG A C 1
ATOM 785 O O . ARG A 1 98 ? -10.123 0.980 5.626 1.00 98.44 98 ARG A O 1
ATOM 792 N N . LEU A 1 99 ? -8.507 1.623 4.199 1.00 98.56 99 LEU A N 1
ATOM 793 C CA . LEU A 1 99 ? -7.368 1.077 4.940 1.00 98.56 99 LEU A CA 1
ATOM 794 C C . LEU A 1 99 ? -7.174 1.772 6.297 1.00 98.56 99 LEU A C 1
ATOM 796 O O . LEU A 1 99 ? -6.810 1.107 7.264 1.00 98.56 99 LEU A O 1
ATOM 800 N N . ARG A 1 100 ? -7.451 3.078 6.394 1.00 98.06 100 ARG A N 1
ATOM 801 C CA . ARG A 1 100 ? -7.479 3.804 7.671 1.00 98.06 100 ARG A CA 1
ATOM 802 C C . ARG A 1 100 ? -8.634 3.336 8.556 1.00 98.06 100 ARG A C 1
ATOM 804 O O . ARG A 1 100 ? -8.421 3.085 9.735 1.00 98.06 100 ARG A O 1
ATOM 811 N N . ASP A 1 101 ? -9.828 3.169 7.988 1.00 98.00 101 ASP A N 1
ATOM 812 C CA . ASP A 1 101 ? -11.016 2.718 8.727 1.00 98.00 101 ASP A CA 1
ATOM 813 C C . ASP A 1 101 ? -10.827 1.316 9.338 1.00 98.00 101 ASP A C 1
ATOM 815 O O . ASP A 1 101 ? -11.460 0.985 10.338 1.00 98.00 101 ASP A O 1
ATOM 819 N N . VAL A 1 102 ? -9.963 0.478 8.748 1.00 97.81 102 VAL A N 1
ATOM 820 C CA . VAL A 1 102 ? -9.599 -0.847 9.288 1.00 97.81 102 VAL A CA 1
ATOM 821 C C . VAL A 1 102 ? -8.261 -0.867 10.034 1.00 97.81 102 VAL A C 1
ATOM 823 O O . VAL A 1 102 ? -7.763 -1.955 10.340 1.00 97.81 102 VAL A O 1
ATOM 826 N N . ASP A 1 103 ? -7.701 0.301 10.351 1.00 98.06 103 ASP A N 1
ATOM 827 C CA . ASP A 1 103 ? -6.466 0.476 11.123 1.00 98.06 103 ASP A CA 1
ATOM 828 C C . ASP A 1 103 ? -5.238 -0.217 10.503 1.00 98.06 103 ASP A C 1
ATOM 830 O O . ASP A 1 103 ? -4.442 -0.862 11.181 1.00 98.06 103 ASP A O 1
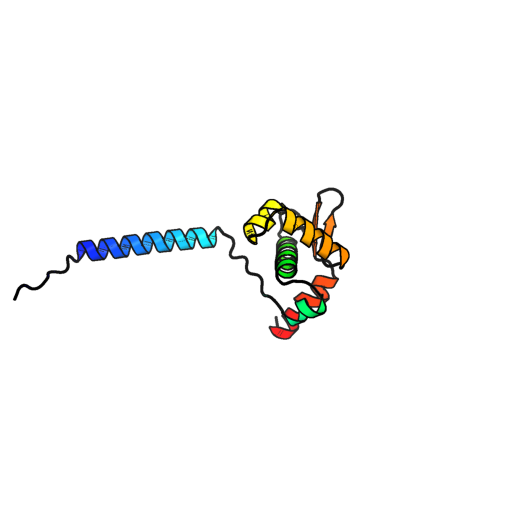ATOM 834 N N . LEU A 1 104 ? -5.089 -0.146 9.178 1.00 98.31 104 LEU A N 1
ATOM 835 C CA . LEU A 1 104 ? -3.929 -0.694 8.458 1.00 98.31 104 LEU A CA 1
ATOM 836 C C . LEU A 1 104 ? -2.911 0.362 8.040 1.00 98.31 104 LEU A C 1
ATOM 838 O O . LEU A 1 104 ? -1.729 0.052 7.875 1.00 98.31 104 LEU A O 1
ATOM 842 N N . ILE A 1 105 ? -3.357 1.605 7.893 1.00 97.81 105 ILE A N 1
ATOM 843 C CA . ILE A 1 105 ? -2.499 2.764 7.662 1.00 97.81 105 ILE A CA 1
ATOM 844 C C . ILE A 1 105 ? -2.978 3.953 8.487 1.00 97.81 105 ILE A C 1
ATOM 846 O O . ILE A 1 105 ? -4.170 4.122 8.739 1.00 97.81 105 ILE A O 1
ATOM 850 N N . GLU A 1 106 ? -2.036 4.813 8.835 1.00 96.81 106 GLU A N 1
ATOM 851 C CA . GLU A 1 106 ? -2.267 6.086 9.499 1.00 96.81 106 GLU A CA 1
ATOM 852 C C . GLU A 1 106 ? -1.768 7.250 8.638 1.00 96.81 106 GLU A C 1
ATOM 854 O O . GLU A 1 106 ? -0.950 7.080 7.727 1.00 96.81 106 GLU A O 1
ATOM 859 N N . LEU A 1 107 ? -2.305 8.436 8.922 1.00 95.88 107 LEU A N 1
ATOM 860 C CA . LEU A 1 107 ? -1.997 9.677 8.225 1.00 95.88 107 LEU A CA 1
ATOM 861 C C . LEU A 1 107 ? -1.376 10.659 9.220 1.00 95.88 107 LEU A C 1
ATOM 863 O O . LEU A 1 107 ? -1.967 10.909 10.269 1.00 95.88 107 LEU A O 1
ATOM 867 N N . GLN A 1 108 ? -0.236 11.249 8.871 1.00 94.38 108 GLN A N 1
ATOM 868 C CA . GLN A 1 108 ? 0.324 12.364 9.627 1.00 94.38 108 GLN A CA 1
ATOM 869 C C . GLN A 1 108 ? -0.568 13.610 9.438 1.00 94.38 108 GLN A C 1
ATOM 871 O O . GLN A 1 108 ? -0.765 14.017 8.288 1.00 94.38 108 GLN A O 1
ATOM 876 N N . PRO A 1 109 ? -1.116 14.218 10.509 1.00 90.75 109 PRO A N 1
ATOM 877 C CA . PRO A 1 109 ? -2.070 15.325 10.396 1.00 90.75 109 PRO A CA 1
ATOM 878 C C . PRO A 1 109 ? -1.534 16.553 9.652 1.00 90.75 109 PRO A C 1
ATOM 880 O O . PRO A 1 109 ? -2.277 17.189 8.910 1.00 90.75 109 PRO A O 1
ATOM 883 N N . GLU A 1 110 ? -0.252 16.873 9.822 1.00 92.44 110 GLU A N 1
ATOM 884 C CA . GLU A 1 110 ? 0.348 18.115 9.325 1.00 92.44 110 GLU A CA 1
ATOM 885 C C . GLU A 1 110 ? 0.717 18.034 7.839 1.00 92.44 110 GLU A C 1
ATOM 887 O O . GLU A 1 110 ? 0.592 19.008 7.102 1.00 92.44 110 GLU A O 1
ATOM 892 N N . THR A 1 111 ? 1.180 16.868 7.386 1.00 93.00 111 THR A N 1
ATOM 893 C CA . THR A 1 111 ? 1.761 16.679 6.044 1.00 93.00 111 THR A CA 1
ATOM 894 C C . THR A 1 111 ? 0.887 15.823 5.130 1.00 93.00 111 THR A C 1
ATOM 896 O O . THR A 1 111 ? 1.040 15.838 3.907 1.00 93.00 111 THR A O 1
ATOM 899 N N . GLY A 1 112 ? -0.009 15.017 5.704 1.00 92.62 112 GLY A N 1
ATOM 900 C CA . GLY A 1 112 ? -0.737 13.984 4.980 1.00 92.62 112 GLY A CA 1
ATOM 901 C C . GLY A 1 112 ? 0.130 12.792 4.555 1.00 92.62 112 GLY A C 1
ATOM 902 O O . GLY A 1 112 ? -0.282 12.036 3.664 1.00 92.62 112 GLY A O 1
ATOM 903 N N . TYR A 1 113 ? 1.329 12.612 5.116 1.00 95.94 113 TYR A N 1
ATOM 904 C CA . TYR A 1 113 ? 2.148 11.423 4.862 1.00 95.94 113 TYR A CA 1
ATOM 905 C C . TYR A 1 113 ? 1.508 10.166 5.437 1.00 95.94 113 TYR A C 1
ATOM 907 O O . TYR A 1 113 ? 0.726 10.222 6.382 1.00 95.94 113 TYR A O 1
ATOM 915 N N . LEU A 1 114 ? 1.804 9.029 4.813 1.00 97.19 114 LEU A N 1
ATOM 916 C CA . LEU A 1 114 ? 1.180 7.748 5.136 1.00 97.19 114 LEU A CA 1
ATOM 917 C C . LEU A 1 114 ? 2.174 6.831 5.836 1.00 97.19 114 LEU A C 1
ATOM 919 O O . LEU A 1 114 ? 3.365 6.866 5.538 1.00 97.19 114 LEU A O 1
ATOM 923 N N . ARG A 1 115 ? 1.687 5.955 6.707 1.00 96.31 115 ARG A N 1
ATOM 924 C CA . ARG A 1 115 ? 2.492 4.883 7.299 1.00 96.31 115 ARG A CA 1
ATOM 925 C C . ARG A 1 115 ? 1.620 3.669 7.569 1.00 96.31 115 ARG A C 1
ATOM 927 O O . ARG A 1 115 ? 0.451 3.822 7.897 1.00 96.31 115 ARG A O 1
ATOM 934 N N . SER A 1 116 ? 2.170 2.466 7.431 1.00 96.81 116 SER A N 1
ATOM 935 C CA . SER A 1 116 ? 1.491 1.241 7.868 1.00 96.81 116 SER A CA 1
ATOM 936 C C . SER A 1 116 ? 1.472 1.143 9.395 1.00 96.81 116 SER A C 1
ATOM 938 O O . SER A 1 116 ? 2.503 1.374 10.040 1.00 96.81 116 SER A O 1
ATOM 940 N N . THR A 1 117 ? 0.355 0.719 9.969 1.00 97.75 117 THR A N 1
ATOM 941 C CA . THR A 1 117 ? 0.224 0.528 11.420 1.00 97.75 117 THR A CA 1
ATOM 942 C C . THR A 1 117 ? 0.933 -0.746 11.895 1.00 97.75 117 THR A C 1
ATOM 944 O O . THR A 1 117 ? 1.455 -1.539 11.103 1.00 97.75 117 THR A O 1
ATOM 947 N N . GLN A 1 118 ? 0.941 -0.971 13.211 1.00 96.56 118 GLN A N 1
ATOM 948 C CA . GLN A 1 118 ? 1.442 -2.221 13.784 1.00 96.56 118 GLN A CA 1
ATOM 949 C C . GLN A 1 118 ? 0.602 -3.429 13.342 1.00 96.56 118 GLN A C 1
ATOM 951 O O . GLN A 1 118 ? 1.162 -4.479 13.045 1.00 96.56 118 GLN A O 1
ATOM 956 N N . LYS A 1 119 ? -0.716 -3.257 13.166 1.00 97.88 119 LYS A N 1
ATOM 957 C CA . LYS A 1 119 ? -1.626 -4.308 12.687 1.00 97.88 119 LYS A CA 1
ATOM 958 C C . LYS A 1 119 ? -1.209 -4.886 11.332 1.00 97.88 119 LYS A C 1
ATOM 960 O O . LYS A 1 119 ? -1.317 -6.098 11.123 1.00 97.88 119 LYS A O 1
ATOM 965 N N . TRP A 1 120 ? -0.716 -4.039 10.422 1.00 97.62 120 TRP A N 1
ATOM 966 C CA . TRP A 1 120 ? -0.127 -4.495 9.161 1.00 97.62 120 TRP A CA 1
ATOM 967 C C . TRP A 1 120 ? 1.103 -5.370 9.415 1.00 97.62 120 TRP A C 1
ATOM 969 O O . TRP A 1 120 ? 1.151 -6.491 8.916 1.00 97.62 120 TRP A O 1
ATOM 979 N N . ARG A 1 121 ? 2.062 -4.894 10.221 1.00 95.69 121 ARG A N 1
ATOM 980 C CA . ARG A 1 121 ? 3.313 -5.614 10.523 1.00 95.69 121 ARG A CA 1
ATOM 981 C C . ARG A 1 121 ? 3.051 -6.972 11.177 1.00 95.69 121 ARG A C 1
ATOM 983 O O . ARG A 1 121 ? 3.524 -7.991 10.682 1.00 95.69 121 ARG A O 1
ATOM 990 N N . ASP A 1 122 ? 2.211 -6.996 12.206 1.00 96.81 122 ASP A N 1
ATOM 991 C CA . ASP A 1 122 ? 1.874 -8.207 12.966 1.00 96.81 122 ASP A CA 1
ATOM 992 C C . ASP A 1 122 ? 1.131 -9.251 12.131 1.00 96.81 122 ASP A C 1
ATOM 994 O O . ASP A 1 122 ? 1.097 -10.431 12.477 1.00 96.81 122 ASP A O 1
ATOM 998 N N . THR A 1 123 ? 0.500 -8.829 11.033 1.00 97.06 123 THR A N 1
ATOM 999 C CA . THR A 1 123 ? -0.237 -9.741 10.162 1.00 97.06 123 THR A CA 1
ATOM 1000 C C . THR A 1 123 ? 0.574 -10.135 8.940 1.00 97.06 123 THR A C 1
ATOM 1002 O O . THR A 1 123 ? 0.682 -11.321 8.647 1.00 97.06 123 THR A O 1
ATOM 1005 N N . VAL A 1 124 ? 1.126 -9.175 8.205 1.00 96.94 124 VAL A N 1
ATOM 1006 C CA . VAL A 1 124 ? 1.770 -9.411 6.909 1.00 96.94 124 VAL A CA 1
ATOM 1007 C C . VAL A 1 124 ? 3.232 -9.794 7.082 1.00 96.94 124 VAL A C 1
ATOM 1009 O O . VAL A 1 124 ? 3.608 -10.859 6.604 1.00 96.94 124 VAL A O 1
ATOM 1012 N N . GLU A 1 125 ? 4.033 -9.000 7.798 1.00 93.81 125 GLU A N 1
ATOM 1013 C CA . GLU A 1 125 ? 5.470 -9.279 7.963 1.00 93.81 125 GLU A CA 1
ATOM 1014 C C . GLU A 1 125 ? 5.701 -10.543 8.794 1.00 93.81 125 GLU A C 1
ATOM 1016 O O . GLU A 1 125 ? 6.525 -11.378 8.436 1.00 93.81 125 GLU A O 1
ATOM 1021 N N . VAL A 1 126 ? 4.892 -10.762 9.833 1.00 94.50 126 VAL A N 1
ATOM 1022 C CA . VAL A 1 126 ? 4.935 -12.011 10.609 1.00 94.50 126 VAL A CA 1
ATOM 1023 C C . VAL A 1 126 ? 4.551 -13.219 9.749 1.00 94.50 126 VAL A C 1
ATOM 1025 O O . VAL A 1 126 ? 5.247 -14.231 9.773 1.00 94.50 126 VAL A O 1
ATOM 1028 N N . THR A 1 127 ? 3.484 -13.129 8.941 1.00 94.50 127 THR A N 1
ATOM 1029 C CA . THR A 1 127 ? 3.125 -14.230 8.023 1.00 94.50 127 THR A CA 1
ATOM 1030 C C . THR A 1 127 ? 4.226 -14.457 6.991 1.00 94.50 127 THR A C 1
ATOM 1032 O O . THR A 1 127 ? 4.518 -15.599 6.650 1.00 94.50 127 THR A O 1
ATOM 1035 N N . LYS A 1 128 ? 4.851 -13.387 6.493 1.00 94.31 128 LYS A N 1
ATOM 1036 C CA . LYS A 1 128 ? 5.965 -13.468 5.551 1.00 94.31 128 LYS A CA 1
ATOM 1037 C C . LYS A 1 128 ? 7.140 -14.229 6.164 1.00 94.31 128 LYS A C 1
ATOM 1039 O O . LYS A 1 128 ? 7.591 -15.193 5.556 1.00 94.31 128 LYS A O 1
ATOM 1044 N N . ALA A 1 129 ? 7.562 -13.858 7.372 1.00 93.62 129 ALA A N 1
ATOM 1045 C CA . ALA A 1 129 ? 8.636 -14.532 8.099 1.00 93.62 129 ALA A CA 1
ATOM 1046 C C . ALA A 1 129 ? 8.315 -16.017 8.346 1.00 93.62 129 ALA A C 1
ATOM 1048 O O . ALA A 1 129 ? 9.151 -16.879 8.107 1.00 93.62 129 ALA A O 1
ATOM 1049 N N . MET A 1 130 ? 7.071 -16.349 8.716 1.00 91.50 130 MET A N 1
ATOM 1050 C CA . MET A 1 130 ? 6.643 -17.747 8.888 1.00 91.50 130 MET A CA 1
ATOM 1051 C C . MET A 1 130 ? 6.699 -18.572 7.594 1.00 91.50 130 MET A C 1
ATOM 1053 O O . MET A 1 130 ? 6.938 -19.774 7.650 1.00 91.50 130 MET A O 1
ATOM 1057 N N . VAL A 1 131 ? 6.418 -17.956 6.442 1.00 91.62 131 VAL A N 1
ATOM 1058 C CA . VAL A 1 131 ? 6.359 -18.655 5.148 1.00 91.62 131 VAL A CA 1
ATOM 1059 C C . VAL A 1 131 ? 7.742 -18.800 4.516 1.00 91.62 131 VAL A C 1
ATOM 1061 O O . VAL A 1 131 ? 8.018 -19.839 3.921 1.00 91.62 131 VAL A O 1
ATOM 1064 N N . PHE A 1 132 ? 8.589 -17.772 4.611 1.00 91.31 132 PHE A N 1
ATOM 1065 C CA . PHE A 1 132 ? 9.878 -17.729 3.912 1.00 91.31 132 PHE A CA 1
ATOM 1066 C C . PHE A 1 132 ? 11.093 -17.981 4.810 1.00 91.31 132 PHE A C 1
ATOM 1068 O O . PHE A 1 132 ? 12.148 -18.306 4.279 1.00 91.31 132 PHE A O 1
ATOM 1075 N N . GLY A 1 133 ? 10.940 -17.930 6.137 1.00 80.06 133 GLY A N 1
ATOM 1076 C CA . GLY A 1 133 ? 12.009 -18.258 7.083 1.00 80.06 133 GLY A CA 1
ATOM 1077 C C . GLY A 1 133 ? 13.138 -17.226 7.162 1.00 80.06 133 GLY A C 1
ATOM 1078 O O . GLY A 1 133 ? 14.251 -17.607 7.518 1.00 80.06 133 GLY A O 1
ATOM 1079 N N . ASP A 1 134 ? 12.852 -15.967 6.818 1.00 57.84 134 ASP A N 1
ATOM 1080 C CA . ASP A 1 134 ? 13.794 -14.839 6.913 1.00 57.84 134 ASP A CA 1
ATOM 1081 C C . ASP A 1 134 ? 13.924 -14.299 8.348 1.00 57.84 134 ASP A C 1
ATOM 1083 O O . ASP A 1 134 ? 12.877 -14.160 9.031 1.00 57.84 134 ASP A O 1
#

Foldseek 3Di:
DDDPPPPVVVVVVVVVVVVVVVVVVVVVCVVLPVDDDDDPPVLCVVLVHDPLLSSLLSVQAVCLDCPHPPHNWNLDDLVRSCVSSVHDSVVSVVSVVVCVVSQQWDADPPRRTIHGGVSVCVRPVVVVCVVPVD

Secondary structure (DSSP, 8-state):
-------HHHHHHHHHHHHHHHHHHHHHHHHS--------HHHHHHHT--HHHHHHHHHHHHHTSTTSSSTTSB---HHHHHHHHT--HHHHHHHHHHHHHTTSEEE-TTT--EEE-HHHIIIIIHHHHHHH--

Radius of gyration: 22.0 Å; chains: 1; bounding box: 37×42×72 Å